Protein AF-A0A8T1T8E7-F1 (afdb_monomer)

Mean predicted aligned error: 15.75 Å

Sequence (121 aa):
RKGEPGLGVKSCKYYFAANMCTNIVYEWLKTLQLSQYAESFVDNGYDDLEVCKQIGDPDLDAIGVSVPHHRRRILEAVVRLKEEDETAAGLYFTLEPQQPGSPSPSPEIYASHLVEQYEAK

Structure (mmCIF, N/CA/C/O backbone):
data_AF-A0A8T1T8E7-F1
#
_entry.id   AF-A0A8T1T8E7-F1
#
loop_
_atom_site.group_PDB
_atom_site.id
_atom_site.type_symbol
_atom_site.label_atom_id
_atom_site.label_alt_id
_atom_site.label_comp_id
_atom_site.label_asym_id
_atom_site.label_entity_id
_atom_site.label_seq_id
_atom_site.pdbx_PDB_ins_code
_atom_site.Cartn_x
_atom_site.Cartn_y
_atom_site.Cartn_z
_atom_site.occupancy
_atom_site.B_iso_or_equiv
_atom_site.auth_seq_id
_atom_site.auth_comp_id
_atom_site.auth_asym_id
_atom_site.auth_atom_id
_atom_site.pdbx_PDB_model_num
ATOM 1 N N . ARG A 1 1 ? -19.025 -12.090 -46.707 1.00 59.66 1 ARG A N 1
ATOM 2 C CA . ARG A 1 1 ? -18.303 -12.515 -45.483 1.00 59.66 1 ARG A CA 1
ATOM 3 C C . ARG A 1 1 ? -17.000 -11.729 -45.359 1.00 59.66 1 ARG A C 1
ATOM 5 O O . ARG A 1 1 ? -16.077 -12.040 -46.095 1.00 59.66 1 ARG A O 1
ATOM 12 N N . LYS A 1 2 ? -16.940 -10.736 -44.473 1.00 46.75 2 LYS A N 1
ATOM 13 C CA . LYS A 1 2 ? -15.741 -10.210 -43.787 1.00 46.75 2 LYS A CA 1
ATOM 14 C C . LYS A 1 2 ? -16.332 -9.468 -42.581 1.00 46.75 2 LYS A C 1
ATOM 16 O O . LYS A 1 2 ? -17.063 -8.515 -42.792 1.00 46.75 2 LYS A O 1
ATOM 21 N N . GLY A 1 3 ? -16.398 -10.085 -41.407 1.00 45.75 3 GLY A N 1
ATOM 22 C CA . GLY A 1 3 ? -15.272 -10.245 -40.491 1.00 45.75 3 GLY A CA 1
ATOM 23 C C . GLY A 1 3 ? -15.431 -9.148 -39.440 1.00 45.75 3 GLY A C 1
ATOM 24 O O . GLY A 1 3 ? -15.018 -8.021 -39.685 1.00 45.75 3 GLY A O 1
ATOM 25 N N . GLU A 1 4 ? -16.147 -9.453 -38.357 1.00 51.78 4 GLU A N 1
ATOM 26 C CA . GLU A 1 4 ? -16.439 -8.514 -37.270 1.00 51.78 4 GLU A CA 1
ATOM 27 C C . GLU A 1 4 ? -15.144 -7.999 -36.618 1.00 51.78 4 GLU A C 1
ATOM 29 O O . GLU A 1 4 ? -14.235 -8.796 -36.366 1.00 51.78 4 GLU A O 1
ATOM 34 N N . PRO A 1 5 ? -15.023 -6.695 -36.309 1.00 55.09 5 PRO A N 1
ATOM 35 C CA . PRO A 1 5 ? -13.931 -6.213 -35.480 1.00 55.09 5 PRO A CA 1
ATOM 36 C C . PRO A 1 5 ? -14.201 -6.626 -34.027 1.00 55.09 5 PRO A C 1
ATOM 38 O O . PRO A 1 5 ? -15.148 -6.159 -33.398 1.00 55.09 5 PRO A O 1
ATOM 41 N N . GLY A 1 6 ? -13.363 -7.530 -33.513 1.00 55.38 6 GLY A N 1
ATOM 42 C CA . GLY A 1 6 ? -13.459 -8.136 -32.186 1.00 55.38 6 GLY A CA 1
ATOM 43 C C . GLY A 1 6 ? -13.707 -7.138 -31.052 1.00 55.38 6 GLY A C 1
ATOM 44 O O . GLY A 1 6 ? -12.803 -6.449 -30.578 1.00 55.38 6 GLY A O 1
ATOM 45 N N . LEU A 1 7 ? -14.941 -7.141 -30.556 1.00 50.75 7 LEU A N 1
ATOM 46 C CA . LEU A 1 7 ? -15.396 -6.453 -29.352 1.00 50.75 7 LEU A CA 1
ATOM 47 C C . LEU A 1 7 ? -15.089 -7.309 -28.100 1.00 50.75 7 LEU A C 1
ATOM 49 O O . LEU A 1 7 ? -15.964 -7.566 -27.288 1.00 50.75 7 LEU A O 1
ATOM 53 N N . GLY A 1 8 ? -13.865 -7.836 -27.973 1.00 53.62 8 GLY A N 1
ATOM 54 C CA . GLY A 1 8 ? -13.559 -8.902 -26.998 1.00 53.62 8 GLY A CA 1
ATOM 55 C C . GLY A 1 8 ? -12.611 -8.542 -25.852 1.00 53.62 8 GLY A C 1
ATOM 56 O O . GLY A 1 8 ? -12.542 -9.279 -24.880 1.00 53.6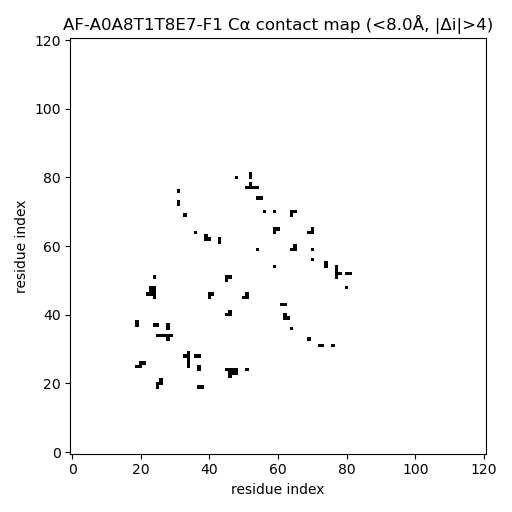2 8 GLY A O 1
ATOM 57 N N . VAL A 1 9 ? -11.871 -7.430 -25.935 1.00 52.31 9 VAL A N 1
ATOM 58 C CA . VAL A 1 9 ? -10.767 -7.142 -24.984 1.00 52.31 9 VAL A CA 1
ATOM 59 C C . VAL A 1 9 ? -10.842 -5.775 -24.302 1.00 52.31 9 VAL A C 1
ATOM 61 O O . VAL A 1 9 ? -10.097 -5.512 -23.363 1.00 52.31 9 VAL A O 1
ATOM 64 N N . LYS A 1 10 ? -11.739 -4.884 -24.745 1.00 47.75 10 LYS A N 1
ATOM 65 C CA . LYS A 1 10 ? -11.883 -3.546 -24.143 1.00 47.75 10 LYS A CA 1
ATOM 66 C C . LYS A 1 1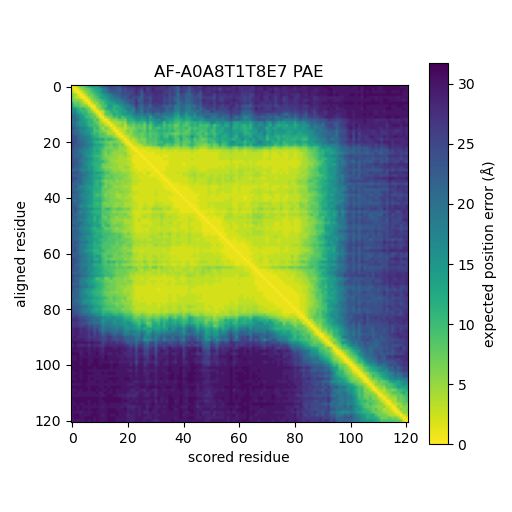0 ? -12.662 -3.591 -22.828 1.00 47.75 10 LYS A C 1
ATOM 68 O O . LYS A 1 10 ? -12.327 -2.852 -21.915 1.00 47.75 10 LYS A O 1
ATOM 73 N N . SER A 1 11 ? -13.633 -4.497 -22.707 1.00 51.88 11 SER A N 1
ATOM 74 C CA . SER A 1 11 ? -14.477 -4.607 -21.512 1.00 51.88 11 SER A CA 1
ATOM 75 C C . SER A 1 11 ? -13.649 -4.919 -20.258 1.00 51.88 11 SER A C 1
ATOM 77 O O . SER A 1 11 ? -13.718 -4.182 -19.282 1.00 51.88 11 SER A O 1
ATOM 79 N N . CYS A 1 12 ? -12.757 -5.915 -20.312 1.00 49.88 12 CYS A N 1
ATOM 80 C CA . CYS A 1 12 ? -11.933 -6.311 -19.162 1.00 49.88 12 CYS A CA 1
ATOM 81 C C . CYS A 1 12 ? -10.972 -5.213 -18.685 1.00 49.88 12 CYS A C 1
ATOM 83 O O . CYS A 1 12 ? -10.791 -5.063 -17.483 1.00 49.88 12 CYS A O 1
ATOM 85 N N . LYS A 1 13 ? -10.408 -4.403 -19.595 1.00 52.62 13 LYS A N 1
ATOM 86 C CA . LYS A 1 13 ? -9.551 -3.270 -19.205 1.00 52.62 13 LYS A CA 1
ATOM 87 C C . LYS A 1 13 ? -10.337 -2.144 -18.533 1.00 52.62 13 LYS A C 1
ATOM 89 O O . LYS A 1 13 ? -9.825 -1.520 -17.612 1.00 52.62 13 LYS A O 1
ATOM 94 N N . TYR A 1 14 ? -11.574 -1.899 -18.969 1.00 53.59 14 TYR A N 1
ATOM 95 C CA . TYR A 1 14 ? -12.457 -0.928 -18.320 1.00 53.59 14 TYR A CA 1
ATOM 96 C C . TYR A 1 14 ? -12.940 -1.415 -16.952 1.00 53.59 14 TYR A C 1
ATOM 98 O O . TYR A 1 14 ? -12.949 -0.619 -16.021 1.00 53.59 14 TYR A O 1
ATOM 106 N N . TYR A 1 15 ? -13.280 -2.700 -16.802 1.00 56.22 15 TYR A N 1
ATOM 107 C CA . TYR A 1 15 ? -13.607 -3.271 -15.491 1.00 56.22 15 TYR A CA 1
ATOM 108 C C . TYR A 1 15 ? -12.408 -3.233 -14.543 1.00 56.22 15 TYR A C 1
ATOM 110 O O . TYR A 1 15 ? -12.569 -2.825 -13.402 1.00 56.22 15 TYR A O 1
ATOM 118 N N . PHE A 1 16 ? -11.206 -3.571 -15.014 1.00 60.91 16 PHE A N 1
ATOM 119 C CA . PHE A 1 16 ? -9.994 -3.504 -14.199 1.00 60.91 16 PHE A CA 1
ATOM 120 C C . PHE A 1 16 ? -9.663 -2.068 -13.769 1.00 60.91 16 PHE A C 1
ATOM 122 O O . PHE A 1 16 ? -9.485 -1.819 -12.584 1.00 60.91 16 PHE A O 1
ATOM 129 N N . ALA A 1 17 ? -9.683 -1.094 -14.687 1.00 61.03 17 ALA A N 1
ATOM 130 C CA . ALA A 1 17 ? -9.440 0.313 -14.352 1.00 61.03 17 ALA A CA 1
ATOM 131 C C . ALA A 1 17 ? -10.524 0.908 -13.431 1.00 61.03 17 ALA A C 1
ATOM 133 O O . ALA A 1 17 ? -10.201 1.643 -12.500 1.00 61.03 17 ALA A O 1
ATOM 134 N N . ALA A 1 18 ? -11.800 0.572 -13.657 1.00 61.56 18 ALA A N 1
ATOM 135 C CA . ALA A 1 18 ? -12.900 1.002 -12.794 1.00 61.56 18 ALA A CA 1
ATOM 136 C C . ALA A 1 18 ? -12.792 0.399 -11.385 1.00 61.56 18 ALA A C 1
ATOM 138 O O . ALA A 1 18 ? -13.074 1.092 -10.414 1.00 61.56 18 ALA A O 1
ATOM 139 N N . ASN A 1 19 ? -12.339 -0.855 -11.279 1.00 63.53 19 ASN A N 1
ATOM 140 C CA . ASN A 1 19 ? -12.131 -1.529 -10.000 1.00 63.53 19 ASN A CA 1
ATOM 141 C C . ASN A 1 19 ? -10.863 -1.033 -9.284 1.00 63.53 19 ASN A C 1
ATOM 143 O O . ASN A 1 19 ? -10.816 -1.006 -8.057 1.00 63.53 19 ASN A O 1
ATOM 147 N N . MET A 1 20 ? -9.851 -0.589 -10.038 1.00 69.31 20 MET A N 1
ATOM 148 C CA . MET A 1 20 ? -8.588 -0.093 -9.492 1.00 69.31 20 MET A CA 1
ATOM 149 C C . MET A 1 20 ? -8.745 1.264 -8.795 1.00 69.31 20 MET A C 1
ATOM 151 O O . MET A 1 20 ? -8.175 1.471 -7.730 1.00 69.31 20 MET A O 1
ATOM 155 N N . CYS A 1 21 ? -9.556 2.181 -9.335 1.00 62.94 21 CYS A N 1
ATOM 156 C CA . CYS A 1 21 ? -9.812 3.476 -8.687 1.00 62.94 21 CYS A CA 1
ATOM 157 C C . CYS A 1 21 ? -10.617 3.366 -7.379 1.00 62.94 21 CYS A C 1
ATOM 159 O O . CYS A 1 21 ? -10.600 4.301 -6.584 1.00 62.94 21 CYS A O 1
ATOM 161 N N . THR A 1 22 ? -11.324 2.255 -7.155 1.00 73.00 22 THR A N 1
ATOM 162 C CA . THR A 1 22 ? -12.043 1.965 -5.902 1.00 73.00 22 THR A CA 1
ATOM 163 C C . THR A 1 22 ? -11.271 1.034 -4.970 1.00 73.00 22 THR A C 1
ATOM 165 O O . THR A 1 22 ? -11.771 0.703 -3.897 1.00 73.00 22 THR A O 1
ATOM 168 N N . ASN A 1 23 ? -10.081 0.578 -5.366 1.00 82.88 23 ASN A N 1
ATOM 169 C CA . ASN A 1 23 ? -9.311 -0.378 -4.586 1.00 82.88 23 ASN A CA 1
ATOM 170 C C . ASN A 1 23 ? -8.646 0.315 -3.380 1.00 82.88 23 ASN A C 1
ATOM 172 O O . ASN A 1 23 ? -8.012 1.366 -3.506 1.00 82.88 23 ASN A O 1
ATOM 176 N N . ILE A 1 24 ? -8.773 -0.286 -2.198 1.00 89.00 24 ILE A N 1
ATOM 177 C CA . ILE A 1 24 ? -8.221 0.260 -0.954 1.00 89.00 24 ILE A CA 1
ATOM 178 C C . ILE A 1 24 ? -6.684 0.351 -0.982 1.00 89.00 24 ILE A C 1
ATOM 180 O O . ILE A 1 24 ? -6.108 1.313 -0.471 1.00 89.00 24 ILE A O 1
ATOM 184 N N . VAL A 1 25 ? -6.015 -0.593 -1.649 1.00 90.62 25 VAL A N 1
ATOM 185 C CA . VAL A 1 25 ? -4.561 -0.599 -1.867 1.00 90.62 25 VAL A CA 1
ATOM 186 C C . VAL A 1 25 ? -4.146 0.563 -2.766 1.00 90.62 25 VAL A C 1
ATOM 188 O O . VAL A 1 25 ? -3.116 1.188 -2.513 1.00 90.62 25 VAL A O 1
ATOM 191 N N . TYR A 1 26 ? -4.959 0.919 -3.768 1.00 91.00 26 TYR A N 1
ATOM 192 C CA . TYR A 1 26 ? -4.699 2.090 -4.609 1.00 91.00 26 TYR A CA 1
ATOM 193 C C . TYR A 1 26 ? -4.707 3.385 -3.789 1.00 91.00 26 TYR A C 1
ATOM 195 O O . TYR A 1 26 ? -3.770 4.180 -3.893 1.00 91.00 26 TYR A O 1
ATOM 203 N N . GLU A 1 27 ? -5.724 3.595 -2.948 1.00 90.56 27 GLU A N 1
ATOM 204 C CA . GLU A 1 27 ? -5.792 4.789 -2.096 1.00 90.56 27 GLU A CA 1
ATOM 205 C C . GLU A 1 27 ? -4.648 4.815 -1.071 1.00 90.56 27 GLU A C 1
ATOM 207 O O . GLU A 1 27 ? -4.020 5.860 -0.890 1.00 90.56 27 GLU A O 1
ATOM 212 N N . TRP A 1 28 ? -4.281 3.671 -0.484 1.00 91.81 28 TRP A N 1
ATOM 213 C CA . TRP A 1 28 ? -3.110 3.575 0.391 1.00 91.81 28 TRP A CA 1
ATOM 214 C C . TRP A 1 28 ? -1.815 3.968 -0.334 1.00 91.81 28 TRP A C 1
ATOM 216 O O . TRP A 1 28 ? -1.105 4.871 0.115 1.00 91.81 28 TRP A O 1
ATOM 226 N N . LEU A 1 29 ? -1.538 3.390 -1.506 1.00 91.38 29 LEU A N 1
ATOM 227 C CA . LEU A 1 29 ? -0.359 3.726 -2.311 1.00 91.38 29 LEU A CA 1
ATOM 228 C C . LEU A 1 29 ? -0.362 5.189 -2.774 1.00 91.38 29 LEU A C 1
ATOM 230 O O . LEU A 1 29 ? 0.693 5.819 -2.861 1.00 91.38 29 LEU A O 1
ATOM 234 N N . LYS A 1 30 ? -1.533 5.769 -3.037 1.00 90.88 30 LYS A N 1
ATOM 235 C CA . LYS A 1 30 ? -1.691 7.185 -3.391 1.00 90.88 30 LYS A CA 1
ATOM 236 C C . LYS A 1 30 ? -1.289 8.118 -2.248 1.00 90.88 30 LYS A C 1
ATOM 238 O O . LYS A 1 30 ? -0.659 9.136 -2.531 1.00 90.88 30 LYS A O 1
ATOM 243 N N . THR A 1 31 ? -1.544 7.763 -0.982 1.00 90.69 31 THR A N 1
ATOM 244 C CA . THR A 1 31 ? -1.034 8.543 0.171 1.00 90.69 31 THR A CA 1
ATOM 245 C C . THR A 1 31 ? 0.495 8.587 0.215 1.00 90.69 31 THR A C 1
ATOM 247 O O . THR A 1 31 ? 1.085 9.578 0.644 1.00 90.69 31 THR A O 1
ATOM 250 N N . LEU A 1 32 ? 1.138 7.536 -0.297 1.00 91.06 32 LEU A N 1
ATOM 251 C CA . LEU A 1 32 ? 2.590 7.402 -0.393 1.00 91.06 32 LEU A CA 1
ATOM 252 C C . LEU A 1 32 ? 3.157 8.016 -1.678 1.00 91.06 32 LEU A C 1
ATOM 254 O O . LEU A 1 32 ? 4.371 8.014 -1.857 1.00 91.06 32 LEU A O 1
ATOM 258 N N . GLN A 1 33 ? 2.297 8.536 -2.563 1.00 91.00 33 GLN A N 1
ATOM 259 C CA . GLN A 1 33 ? 2.638 8.976 -3.922 1.00 91.00 33 GLN A CA 1
ATOM 260 C C . GLN A 1 33 ? 3.235 7.854 -4.792 1.00 91.00 33 GLN A C 1
ATOM 262 O O . GLN A 1 33 ? 4.018 8.104 -5.703 1.00 91.00 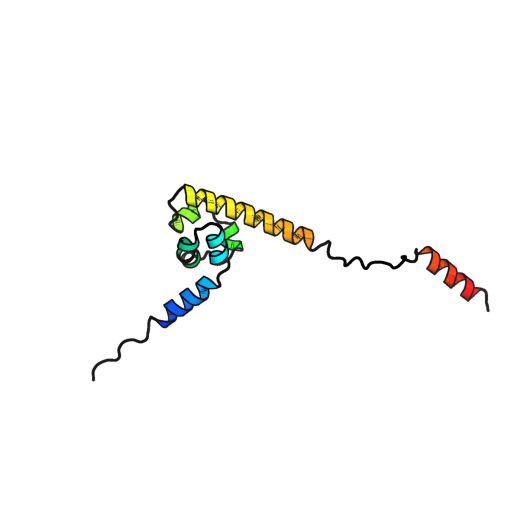33 GLN A O 1
ATOM 267 N N . LEU A 1 34 ? 2.839 6.610 -4.518 1.00 91.69 34 LEU A N 1
ATOM 268 C CA . LEU A 1 34 ? 3.302 5.386 -5.176 1.00 91.69 34 LEU A CA 1
ATOM 269 C C . LEU A 1 34 ? 2.157 4.644 -5.886 1.00 91.69 34 LEU A C 1
ATOM 271 O O . LEU A 1 34 ? 2.264 3.453 -6.167 1.00 91.69 34 LEU A O 1
ATOM 275 N N . SER A 1 35 ? 1.067 5.343 -6.220 1.00 90.00 35 SER A N 1
ATOM 276 C CA . SER A 1 35 ? -0.121 4.779 -6.887 1.00 90.00 35 SER A CA 1
ATOM 277 C C . SER A 1 35 ? 0.173 4.124 -8.239 1.00 90.00 35 SER A C 1
ATOM 279 O O . SER A 1 35 ? -0.583 3.265 -8.681 1.00 90.00 35 SER A O 1
ATOM 281 N N . GLN A 1 36 ? 1.295 4.469 -8.873 1.00 90.06 36 GLN A N 1
ATOM 282 C CA . GLN A 1 36 ? 1.798 3.810 -10.082 1.00 90.06 36 GLN A CA 1
ATOM 283 C C . GLN A 1 36 ? 2.078 2.310 -9.900 1.00 90.06 36 GLN A C 1
ATOM 285 O O . GLN A 1 36 ? 2.060 1.574 -10.877 1.00 90.06 36 GLN A O 1
ATOM 290 N N . TYR A 1 37 ? 2.339 1.858 -8.669 1.00 90.69 37 TYR A N 1
ATOM 291 C CA . TYR A 1 37 ? 2.580 0.448 -8.371 1.00 90.69 37 TYR A CA 1
ATOM 292 C C . TYR A 1 37 ? 1.291 -0.324 -8.079 1.00 90.69 37 TYR A C 1
ATOM 294 O O . TYR A 1 37 ? 1.342 -1.542 -7.991 1.00 90.69 37 TYR A O 1
ATOM 302 N N . ALA A 1 38 ? 0.139 0.344 -7.958 1.00 89.19 38 ALA A N 1
ATOM 303 C CA . ALA A 1 38 ? -1.113 -0.307 -7.570 1.00 89.19 38 ALA A CA 1
ATOM 304 C C . ALA A 1 38 ? -1.516 -1.438 -8.524 1.00 89.19 38 ALA A C 1
ATOM 306 O O . ALA A 1 38 ? -1.918 -2.502 -8.069 1.00 89.19 38 ALA A O 1
ATOM 307 N N . GLU A 1 39 ? -1.331 -1.240 -9.831 1.00 88.31 39 GLU A N 1
ATOM 308 C CA . GLU A 1 39 ? -1.574 -2.282 -10.833 1.00 88.31 39 GLU A CA 1
ATOM 309 C C . GLU A 1 39 ? -0.682 -3.504 -10.595 1.00 88.31 39 GLU A C 1
ATOM 311 O O . GLU A 1 39 ? -1.186 -4.618 -10.514 1.00 88.31 39 GLU A O 1
ATOM 316 N N . SER A 1 40 ? 0.618 -3.298 -10.368 1.00 90.38 40 SER A N 1
ATOM 317 C CA . SER A 1 40 ? 1.547 -4.390 -10.070 1.00 90.38 40 SER A CA 1
ATOM 318 C C . SER A 1 40 ? 1.232 -5.086 -8.747 1.00 90.38 40 SER A C 1
ATOM 320 O O . SER A 1 40 ? 1.397 -6.295 -8.653 1.00 90.38 40 SER A O 1
ATOM 322 N N . PHE A 1 41 ? 0.772 -4.360 -7.727 1.00 91.19 41 PHE A N 1
ATOM 323 C CA . PHE A 1 41 ? 0.359 -4.958 -6.455 1.00 91.19 41 PHE A CA 1
ATOM 324 C C . PHE A 1 41 ? -0.831 -5.898 -6.658 1.00 91.19 41 PHE A C 1
ATOM 326 O O . PHE A 1 41 ? -0.746 -7.069 -6.299 1.00 91.19 41 PHE A O 1
ATOM 333 N N . VAL A 1 42 ? -1.896 -5.423 -7.304 1.00 88.62 42 VAL A N 1
ATOM 334 C CA . VAL A 1 42 ? -3.103 -6.222 -7.567 1.00 88.62 42 VAL A CA 1
ATOM 335 C C . VAL A 1 42 ? -2.811 -7.396 -8.506 1.00 88.62 42 VAL A C 1
ATOM 337 O O . VAL A 1 42 ? -3.273 -8.503 -8.247 1.00 88.62 4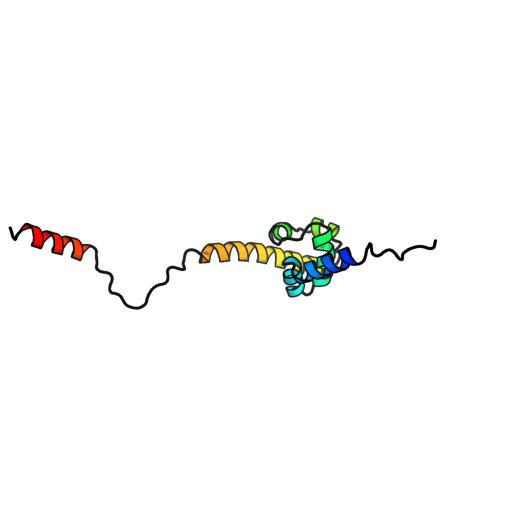2 VAL A O 1
ATOM 340 N N . ASP A 1 43 ? -1.991 -7.203 -9.543 1.00 87.62 43 ASP A N 1
ATOM 341 C CA . ASP A 1 43 ? -1.587 -8.281 -10.459 1.00 87.62 43 ASP A CA 1
ATOM 342 C C . ASP A 1 43 ? -0.795 -9.391 -9.752 1.00 87.62 43 ASP A C 1
ATOM 344 O O . ASP A 1 43 ? -0.867 -10.555 -10.149 1.00 87.62 43 ASP A O 1
ATOM 348 N N . ASN A 1 44 ? -0.059 -9.049 -8.689 1.00 88.38 44 ASN A N 1
ATOM 349 C CA . ASN A 1 44 ? 0.647 -10.010 -7.841 1.00 88.38 44 ASN A CA 1
ATOM 350 C C . ASN A 1 44 ? -0.223 -10.556 -6.686 1.00 88.38 44 ASN A C 1
ATOM 352 O O . ASN A 1 44 ? 0.274 -11.344 -5.885 1.00 88.38 44 ASN A O 1
ATOM 356 N N . GLY A 1 45 ? -1.505 -10.178 -6.603 1.00 88.31 45 GLY A N 1
ATOM 357 C CA . GLY A 1 45 ? -2.443 -10.646 -5.572 1.00 88.31 45 GLY A CA 1
ATOM 358 C C . GLY A 1 45 ? -2.380 -9.883 -4.244 1.00 88.31 45 GLY A C 1
ATOM 359 O O . GLY A 1 45 ? -2.817 -10.399 -3.219 1.00 88.31 45 GLY A O 1
ATOM 360 N N . TYR A 1 46 ? -1.817 -8.672 -4.241 1.00 90.81 46 TYR A N 1
ATOM 361 C CA . TYR A 1 46 ? -1.847 -7.739 -3.110 1.00 90.81 46 TYR A CA 1
ATOM 362 C C . TYR A 1 46 ? -2.980 -6.721 -3.296 1.00 90.81 46 TYR A C 1
ATOM 364 O O . TYR A 1 46 ? -2.733 -5.522 -3.427 1.00 90.81 46 TYR A O 1
ATOM 372 N N . ASP A 1 47 ? -4.224 -7.193 -3.361 1.00 89.69 47 ASP A N 1
ATOM 373 C CA . ASP A 1 47 ? -5.422 -6.363 -3.546 1.00 89.69 47 ASP A CA 1
ATOM 374 C C . ASP A 1 47 ? -6.147 -5.978 -2.245 1.00 89.69 47 ASP A C 1
ATOM 376 O O . ASP A 1 47 ? -7.056 -5.146 -2.285 1.00 89.69 47 ASP A O 1
ATOM 380 N N . ASP A 1 48 ? -5.665 -6.474 -1.101 1.00 90.06 48 ASP A N 1
ATOM 381 C CA . ASP A 1 48 ? -6.174 -6.189 0.243 1.00 90.06 48 ASP A CA 1
ATOM 382 C C . ASP A 1 48 ? -5.082 -5.675 1.196 1.00 90.06 48 ASP A C 1
ATOM 384 O O . ASP A 1 48 ? -3.928 -6.118 1.171 1.00 90.06 48 ASP A O 1
ATOM 388 N N . LEU A 1 49 ? -5.460 -4.782 2.124 1.00 89.81 49 LEU A N 1
ATOM 389 C CA . LEU A 1 49 ? -4.528 -4.257 3.133 1.00 89.81 49 LEU A CA 1
ATOM 390 C C . LEU A 1 49 ? -4.003 -5.347 4.079 1.00 89.81 49 LEU A C 1
ATOM 392 O O . LEU A 1 49 ? -2.879 -5.236 4.564 1.00 89.81 49 LEU A O 1
ATOM 396 N N . GLU A 1 50 ? -4.772 -6.411 4.325 1.00 89.06 50 GLU A N 1
ATOM 397 C CA . GLU A 1 50 ? -4.336 -7.539 5.159 1.00 89.06 50 GLU A CA 1
ATOM 398 C C . GLU A 1 50 ? -3.155 -8.302 4.552 1.00 89.06 50 GLU A C 1
ATOM 400 O O . GLU A 1 50 ? -2.230 -8.697 5.268 1.00 89.06 50 GLU A O 1
ATOM 405 N N . VAL A 1 51 ? -3.150 -8.463 3.228 1.00 90.00 51 VAL A N 1
ATOM 406 C CA . VAL A 1 51 ? -2.033 -9.073 2.499 1.00 90.00 51 VAL A CA 1
ATOM 407 C C . VAL A 1 51 ? -0.874 -8.079 2.417 1.00 90.00 51 VAL A C 1
ATOM 409 O O . VAL A 1 51 ? 0.274 -8.446 2.669 1.00 90.00 51 VAL A O 1
ATOM 412 N N . CYS A 1 52 ? -1.162 -6.789 2.195 1.00 90.19 52 CYS A N 1
ATOM 413 C CA . CYS A 1 52 ? -0.146 -5.732 2.206 1.00 90.19 52 CYS A CA 1
ATOM 414 C C . CYS A 1 52 ? 0.602 -5.622 3.542 1.00 90.19 52 CYS A C 1
ATOM 416 O O . CYS A 1 52 ? 1.792 -5.313 3.552 1.00 90.19 52 CYS A O 1
ATOM 418 N N . LYS A 1 53 ? -0.043 -5.944 4.673 1.00 90.31 53 LYS A N 1
ATOM 419 C CA . LYS A 1 53 ? 0.611 -6.011 5.993 1.00 90.31 53 LYS A CA 1
ATOM 420 C C . LYS A 1 53 ? 1.753 -7.038 6.044 1.00 90.31 53 LYS A C 1
ATOM 422 O O . LYS A 1 53 ? 2.594 -6.956 6.939 1.00 90.31 53 LYS A O 1
ATOM 427 N N . GLN A 1 54 ? 1.782 -8.026 5.154 1.00 90.38 54 GLN A N 1
ATOM 428 C CA . GLN A 1 54 ? 2.786 -9.097 5.140 1.00 90.38 54 GLN A CA 1
ATOM 429 C C . GLN A 1 54 ? 3.930 -8.835 4.153 1.00 90.38 54 GLN A C 1
ATOM 431 O O . GLN A 1 54 ? 4.884 -9.605 4.127 1.00 90.38 54 GLN A O 1
ATOM 436 N N . ILE A 1 55 ? 3.864 -7.739 3.390 1.00 90.88 55 ILE A N 1
ATOM 437 C CA . ILE A 1 55 ? 4.880 -7.377 2.400 1.00 90.88 55 ILE A CA 1
ATOM 438 C C . ILE A 1 55 ? 6.223 -7.117 3.076 1.00 90.88 55 ILE A C 1
ATOM 440 O O . ILE A 1 55 ? 6.343 -6.265 3.961 1.00 90.88 55 ILE A O 1
ATOM 444 N N . GLY A 1 56 ? 7.247 -7.814 2.596 1.00 91.81 56 GLY A N 1
ATOM 445 C CA . GLY A 1 56 ? 8.640 -7.569 2.918 1.00 91.81 56 GLY A CA 1
ATOM 446 C C . GLY A 1 56 ? 9.477 -7.184 1.700 1.00 91.81 56 GLY A C 1
ATOM 447 O O . GLY A 1 56 ? 9.008 -7.015 0.575 1.00 91.81 56 GLY A O 1
ATOM 448 N N . ASP A 1 57 ? 10.781 -7.083 1.932 1.00 90.88 57 ASP A N 1
ATOM 449 C CA . ASP A 1 57 ? 11.786 -6.908 0.888 1.00 90.88 57 ASP A CA 1
ATOM 450 C C . ASP A 1 57 ? 11.725 -7.902 -0.291 1.00 90.88 57 ASP A C 1
ATOM 452 O O . ASP A 1 57 ? 11.951 -7.444 -1.417 1.00 90.88 57 ASP A O 1
ATOM 456 N N . PRO A 1 58 ? 11.470 -9.216 -0.103 1.00 91.25 58 PRO A N 1
ATOM 457 C CA . PRO A 1 58 ? 11.366 -10.142 -1.233 1.00 91.25 58 PRO A CA 1
ATOM 458 C C . PRO A 1 58 ? 10.083 -9.932 -2.049 1.00 91.25 58 PRO A C 1
ATOM 460 O O . PRO A 1 58 ? 10.119 -10.037 -3.271 1.00 91.25 58 PRO A O 1
ATOM 463 N N . ASP A 1 59 ? 8.974 -9.572 -1.403 1.00 93.38 59 ASP A N 1
ATOM 464 C CA . ASP A 1 59 ? 7.697 -9.291 -2.068 1.00 93.38 59 ASP A CA 1
ATOM 465 C C . ASP A 1 59 ? 7.798 -8.050 -2.960 1.00 93.38 59 ASP A C 1
ATOM 467 O O . ASP A 1 59 ? 7.362 -8.048 -4.107 1.00 93.38 59 ASP A O 1
ATOM 471 N N . LEU A 1 60 ? 8.459 -7.000 -2.463 1.00 92.44 60 LEU A N 1
ATOM 472 C CA . LEU A 1 60 ? 8.722 -5.788 -3.238 1.00 92.44 60 LEU A CA 1
ATOM 473 C C . LEU A 1 60 ? 9.567 -6.063 -4.485 1.00 92.44 60 LEU A C 1
ATOM 475 O O . LEU A 1 60 ? 9.381 -5.397 -5.501 1.00 92.44 60 LEU A O 1
ATOM 479 N N . ASP A 1 61 ? 10.476 -7.036 -4.421 1.00 91.50 61 ASP A N 1
ATOM 480 C CA . ASP A 1 61 ? 11.247 -7.477 -5.583 1.00 91.50 61 ASP A CA 1
ATOM 481 C C . ASP A 1 61 ? 10.354 -8.191 -6.607 1.00 91.50 61 ASP A C 1
ATOM 483 O O . ASP A 1 61 ? 10.396 -7.857 -7.791 1.00 91.50 61 ASP A O 1
ATOM 487 N N . ALA A 1 62 ? 9.469 -9.078 -6.137 1.00 90.75 62 ALA A N 1
ATOM 488 C CA . ALA A 1 62 ? 8.512 -9.803 -6.973 1.00 90.75 62 ALA A CA 1
ATOM 489 C C . ALA A 1 62 ? 7.514 -8.868 -7.681 1.00 90.75 62 ALA A C 1
ATOM 491 O O . ALA A 1 62 ? 7.240 -9.032 -8.868 1.00 90.75 62 ALA A O 1
ATOM 492 N N . ILE A 1 63 ? 7.039 -7.833 -6.982 1.00 90.69 63 ILE A N 1
ATOM 493 C CA . ILE A 1 63 ? 6.156 -6.796 -7.537 1.00 90.69 63 ILE A CA 1
ATOM 494 C C . ILE A 1 63 ? 6.896 -5.903 -8.556 1.00 90.69 63 ILE A C 1
ATOM 496 O O . ILE A 1 63 ? 6.269 -5.265 -9.402 1.00 90.69 63 ILE A O 1
ATOM 500 N N . GLY A 1 64 ? 8.232 -5.843 -8.503 1.00 90.50 64 GLY A N 1
ATOM 501 C CA . GLY A 1 64 ? 9.055 -5.005 -9.382 1.00 90.50 64 GLY A CA 1
ATOM 502 C C . GLY A 1 64 ? 9.407 -3.628 -8.803 1.00 90.50 64 GLY A C 1
ATOM 503 O O . GLY A 1 64 ? 9.790 -2.709 -9.532 1.00 90.50 64 GLY A O 1
ATOM 504 N N . VAL A 1 65 ? 9.311 -3.451 -7.483 1.00 91.75 65 VAL A N 1
ATOM 505 C CA . VAL A 1 65 ? 9.749 -2.240 -6.775 1.00 91.75 65 VAL A CA 1
ATOM 506 C C . VAL A 1 65 ? 11.247 -2.330 -6.459 1.00 91.75 65 VAL A C 1
ATOM 508 O O . VAL A 1 65 ? 11.672 -2.559 -5.327 1.00 91.75 65 VAL A O 1
ATOM 511 N N . SER A 1 66 ? 12.092 -2.093 -7.462 1.00 89.25 66 SER A N 1
ATOM 512 C CA . SER A 1 66 ? 13.554 -2.137 -7.281 1.00 89.25 66 SER A CA 1
ATOM 513 C C . SER A 1 66 ? 14.144 -0.861 -6.656 1.00 89.25 66 SER A C 1
ATOM 515 O O . SER A 1 66 ? 15.296 -0.856 -6.226 1.00 89.25 66 SER A O 1
ATOM 517 N N . VAL A 1 67 ? 13.383 0.240 -6.593 1.00 92.62 67 VAL A N 1
ATOM 518 C CA . VAL A 1 67 ? 13.871 1.545 -6.108 1.00 92.62 67 VAL A CA 1
ATOM 519 C C . VAL A 1 67 ? 13.997 1.544 -4.575 1.00 92.62 67 VAL A C 1
ATOM 521 O O . VAL A 1 67 ? 12.972 1.493 -3.892 1.00 92.62 67 VAL A O 1
ATOM 524 N N . PRO A 1 68 ? 15.205 1.705 -3.992 1.00 90.75 68 PRO A N 1
ATOM 525 C CA . PRO A 1 68 ? 15.412 1.601 -2.540 1.00 90.75 68 PRO A CA 1
ATOM 526 C C . PRO A 1 68 ? 14.602 2.613 -1.724 1.00 90.75 68 PRO A C 1
ATOM 528 O O . PRO A 1 68 ? 14.134 2.316 -0.626 1.00 90.75 68 PRO A O 1
ATOM 531 N N . HIS A 1 69 ? 14.421 3.819 -2.268 1.00 92.69 69 HIS A N 1
ATOM 532 C CA . HIS A 1 69 ? 13.625 4.862 -1.630 1.00 92.69 69 HIS A CA 1
ATOM 533 C C . HIS A 1 69 ? 12.142 4.474 -1.535 1.00 92.69 69 HIS A C 1
ATOM 535 O O . HIS A 1 69 ? 11.537 4.629 -0.476 1.00 92.69 69 HIS A O 1
ATOM 541 N N . HIS A 1 70 ? 11.577 3.918 -2.612 1.00 93.50 70 HIS A N 1
ATOM 542 C CA . HIS A 1 70 ? 10.185 3.461 -2.638 1.00 93.50 70 HIS A CA 1
ATOM 543 C C . HIS A 1 70 ? 9.990 2.257 -1.720 1.00 93.50 70 HIS A C 1
ATOM 545 O O . HIS A 1 70 ? 9.033 2.236 -0.954 1.00 93.50 70 HIS A O 1
ATOM 551 N N . ARG A 1 71 ? 10.941 1.310 -1.723 1.00 93.69 71 ARG A N 1
ATOM 552 C CA . ARG A 1 71 ? 10.914 0.146 -0.827 1.00 93.69 71 ARG A CA 1
ATOM 553 C C . ARG A 1 71 ? 10.799 0.569 0.630 1.00 93.69 71 ARG A C 1
ATOM 555 O O . ARG A 1 71 ? 9.896 0.123 1.325 1.00 93.69 71 ARG A O 1
ATOM 562 N N . ARG A 1 72 ? 11.656 1.498 1.070 1.00 93.00 72 ARG A N 1
ATOM 563 C CA . ARG A 1 72 ? 11.609 2.022 2.441 1.00 93.00 72 ARG A CA 1
ATOM 564 C C . ARG A 1 72 ? 10.257 2.656 2.759 1.00 93.00 72 ARG A C 1
ATOM 566 O O . ARG A 1 72 ? 9.684 2.345 3.791 1.00 93.00 72 ARG A O 1
ATOM 573 N N . ARG A 1 73 ? 9.736 3.492 1.857 1.00 94.06 73 ARG A N 1
ATOM 574 C CA . ARG A 1 73 ? 8.448 4.176 2.043 1.00 94.06 73 ARG A CA 1
ATOM 575 C C . ARG A 1 73 ? 7.283 3.206 2.189 1.00 94.06 73 ARG A C 1
ATOM 577 O O . ARG A 1 73 ? 6.431 3.420 3.044 1.00 94.06 73 ARG A O 1
ATOM 584 N N . ILE A 1 74 ? 7.262 2.150 1.380 1.00 93.44 74 ILE A N 1
ATOM 585 C CA . ILE A 1 74 ? 6.230 1.116 1.456 1.00 93.44 74 ILE A CA 1
ATOM 586 C C . ILE A 1 74 ? 6.366 0.339 2.764 1.00 93.44 74 ILE A C 1
ATOM 588 O O . ILE A 1 74 ? 5.383 0.216 3.481 1.00 93.44 74 ILE A O 1
ATOM 592 N N . LEU A 1 75 ? 7.570 -0.113 3.124 1.00 92.44 75 LEU A N 1
ATOM 593 C CA . LEU A 1 75 ? 7.799 -0.842 4.377 1.00 92.44 75 LEU A CA 1
ATOM 594 C C . LEU A 1 75 ? 7.409 -0.015 5.611 1.00 92.44 75 LEU A C 1
ATOM 596 O O . LEU A 1 75 ? 6.732 -0.522 6.499 1.00 92.44 75 LEU A O 1
ATOM 600 N N . GLU A 1 76 ? 7.766 1.272 5.652 1.00 93.00 76 GLU A N 1
ATOM 601 C CA . GLU A 1 76 ? 7.337 2.190 6.717 1.00 93.00 76 GLU A CA 1
ATOM 602 C C . GLU A 1 76 ? 5.807 2.302 6.784 1.00 93.00 76 GLU A C 1
ATOM 604 O O . GLU A 1 76 ? 5.222 2.305 7.866 1.00 93.00 76 GLU A O 1
ATOM 609 N N . ALA A 1 77 ? 5.139 2.364 5.633 1.00 92.25 77 ALA A N 1
ATOM 610 C CA . ALA A 1 77 ? 3.685 2.415 5.570 1.00 92.25 77 ALA A CA 1
ATOM 611 C C . ALA A 1 77 ? 3.026 1.096 5.998 1.00 92.25 77 ALA A C 1
ATOM 613 O O . ALA A 1 77 ? 1.995 1.126 6.664 1.00 92.25 77 ALA A O 1
ATOM 614 N N . VAL A 1 78 ? 3.630 -0.048 5.669 1.00 92.25 78 VAL A N 1
ATOM 615 C CA . VAL A 1 78 ? 3.196 -1.380 6.112 1.00 92.25 78 VAL A CA 1
ATOM 616 C C . VAL A 1 78 ? 3.287 -1.506 7.634 1.00 92.25 78 VAL A C 1
ATOM 618 O O . VAL A 1 78 ? 2.375 -2.046 8.254 1.00 92.25 78 VAL A O 1
ATOM 621 N N . VAL A 1 79 ? 4.349 -0.979 8.254 1.00 90.75 79 VAL A N 1
ATOM 622 C CA . VAL A 1 79 ? 4.472 -0.938 9.721 1.00 90.75 79 VAL A CA 1
ATOM 623 C C . VAL A 1 79 ? 3.336 -0.118 10.331 1.00 90.75 79 VAL A C 1
ATOM 625 O O . VAL A 1 79 ? 2.645 -0.608 11.218 1.00 90.75 79 VAL A O 1
ATOM 628 N N . ARG A 1 80 ? 3.067 1.075 9.794 1.00 89.12 80 ARG A N 1
ATOM 629 C CA . ARG A 1 80 ? 1.970 1.934 10.268 1.00 89.12 80 ARG A CA 1
ATOM 630 C C . ARG A 1 80 ? 0.595 1.284 10.109 1.00 89.12 80 ARG A C 1
ATOM 632 O O . ARG A 1 80 ? -0.234 1.403 11.000 1.00 89.12 80 ARG A O 1
ATOM 639 N N . LEU A 1 81 ? 0.367 0.554 9.013 1.00 88.81 81 LEU A N 1
ATOM 640 C CA . LEU A 1 81 ? -0.871 -0.209 8.808 1.00 88.81 81 LEU A CA 1
ATOM 641 C C . LEU A 1 81 ? -1.096 -1.277 9.885 1.00 88.81 81 LEU A C 1
ATOM 643 O O . LEU A 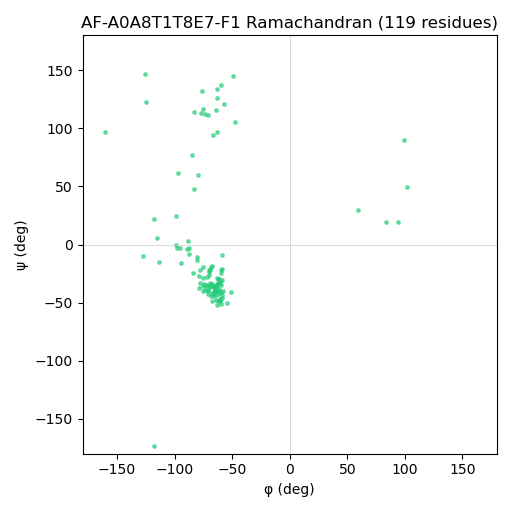1 81 ? -2.243 -1.589 10.194 1.00 88.81 81 LEU A O 1
ATOM 647 N N . LYS A 1 82 ? -0.029 -1.865 10.439 1.00 86.62 82 LYS A N 1
ATOM 648 C CA . LYS A 1 82 ? -0.144 -2.823 11.550 1.00 86.62 82 LYS A CA 1
ATOM 649 C C . LYS A 1 82 ? -0.549 -2.113 12.845 1.00 86.62 82 LYS A C 1
ATOM 651 O O . LYS A 1 82 ? -1.431 -2.599 13.538 1.00 86.62 82 LYS A O 1
ATOM 656 N N . GLU A 1 83 ? 0.044 -0.954 13.124 1.00 83.31 83 GLU A N 1
ATOM 657 C CA . GLU A 1 83 ? -0.235 -0.161 14.333 1.00 83.31 83 GLU A CA 1
ATOM 658 C C . GLU A 1 83 ? -1.661 0.426 14.348 1.00 83.31 83 GLU A C 1
ATOM 660 O O . GLU A 1 83 ? -2.298 0.518 15.402 1.00 83.31 83 GLU A O 1
ATOM 665 N N . GLU A 1 84 ? -2.182 0.821 13.181 1.00 73.06 84 GLU A N 1
ATOM 666 C CA . GLU A 1 84 ? -3.519 1.421 13.043 1.00 73.06 84 GLU A CA 1
ATOM 667 C C . GLU A 1 84 ? -4.647 0.407 13.320 1.00 73.06 84 GLU A C 1
ATOM 669 O O . GLU A 1 84 ? -5.673 0.744 13.914 1.00 73.06 84 GLU A O 1
ATOM 674 N N . ASP A 1 85 ? -4.422 -0.864 12.978 1.00 68.19 85 ASP A N 1
ATOM 675 C CA . ASP A 1 85 ? -5.353 -1.968 13.239 1.00 68.19 85 ASP A CA 1
ATOM 676 C C . ASP A 1 85 ? -5.525 -2.232 14.745 1.00 68.19 85 ASP A C 1
ATOM 678 O O . ASP A 1 85 ? -6.636 -2.425 15.244 1.00 68.19 85 ASP A O 1
ATOM 682 N N . GLU A 1 86 ? -4.420 -2.172 15.495 1.00 62.38 86 GLU A N 1
ATOM 683 C CA . GLU A 1 86 ? -4.412 -2.382 16.946 1.00 62.38 86 GLU A CA 1
ATOM 684 C C . GLU A 1 86 ? -5.037 -1.200 17.703 1.00 62.38 86 GLU A C 1
ATOM 686 O O . GLU A 1 86 ? -5.738 -1.384 18.703 1.00 62.38 86 GLU A O 1
ATOM 691 N N . THR A 1 87 ? -4.841 0.027 17.213 1.00 58.28 87 THR A N 1
ATOM 692 C CA . THR A 1 87 ? -5.416 1.232 17.831 1.00 58.28 87 THR A CA 1
ATOM 693 C C . THR A 1 87 ? -6.912 1.389 17.557 1.00 58.28 87 THR A C 1
ATOM 695 O O . THR A 1 87 ? -7.645 1.789 18.464 1.00 58.28 87 THR A O 1
ATOM 698 N N . ALA A 1 88 ? -7.406 1.016 16.373 1.00 56.69 88 ALA A N 1
ATOM 699 C CA . ALA A 1 88 ? -8.843 1.004 16.087 1.00 56.69 88 ALA A CA 1
ATOM 700 C C . ALA A 1 88 ? -9.603 -0.022 16.952 1.00 56.69 88 ALA A C 1
ATOM 702 O O . ALA A 1 88 ? -10.689 0.274 17.459 1.00 56.69 88 ALA A O 1
ATOM 703 N N . ALA A 1 89 ? -9.009 -1.195 17.199 1.00 56.38 89 ALA A N 1
ATOM 704 C CA . ALA A 1 89 ? -9.578 -2.205 18.091 1.00 56.38 89 ALA A CA 1
ATOM 705 C C . ALA A 1 89 ? -9.599 -1.751 19.567 1.00 56.38 89 ALA A C 1
ATOM 707 O O . ALA A 1 89 ? -10.548 -2.053 20.292 1.00 56.38 89 ALA A O 1
ATOM 708 N N . GLY A 1 90 ? -8.602 -0.976 20.009 1.00 53.84 90 GLY A N 1
ATOM 709 C CA . GLY A 1 90 ? -8.532 -0.437 21.375 1.00 53.84 90 GLY A CA 1
ATOM 710 C C . GLY A 1 90 ? -9.561 0.658 21.695 1.00 53.84 90 GLY A C 1
ATOM 711 O O . GLY A 1 90 ? -9.888 0.867 22.862 1.00 53.84 90 GLY A O 1
ATOM 712 N N . LEU A 1 91 ? -10.104 1.338 20.679 1.00 55.47 91 LEU A N 1
ATOM 713 C CA . LEU A 1 91 ? -11.076 2.430 20.847 1.00 55.47 91 LEU A CA 1
ATOM 714 C C . LEU A 1 91 ? -12.539 1.975 20.753 1.00 55.47 91 LEU A C 1
ATOM 716 O O . LEU A 1 91 ? -13.433 2.685 21.212 1.00 55.47 91 LEU A O 1
ATOM 720 N N . TYR A 1 92 ? -12.804 0.778 20.223 1.00 55.97 92 TYR A N 1
ATOM 721 C CA . TYR A 1 92 ? -14.164 0.227 20.178 1.00 55.97 92 TYR A CA 1
ATOM 722 C C . TYR A 1 92 ? -14.711 -0.115 21.581 1.00 55.97 92 TYR A C 1
ATOM 724 O O . TYR A 1 92 ? -15.924 -0.179 21.766 1.00 55.97 92 TYR A O 1
ATOM 732 N N . PHE A 1 93 ? -13.846 -0.251 22.593 1.00 48.75 93 PHE A N 1
ATOM 733 C CA . PHE A 1 93 ? -14.262 -0.539 23.968 1.00 48.75 93 PHE A CA 1
ATOM 734 C C . PHE A 1 93 ? -14.755 0.696 24.757 1.00 48.75 93 PHE A C 1
ATOM 736 O O . PHE A 1 93 ? -15.323 0.531 25.832 1.00 48.75 93 PHE A O 1
ATOM 743 N N . THR A 1 94 ? -14.581 1.931 24.262 1.00 58.78 94 THR A N 1
ATOM 744 C CA . THR A 1 94 ? -14.908 3.155 25.032 1.00 58.78 94 THR A CA 1
ATOM 745 C C . THR A 1 94 ? -16.038 4.013 24.468 1.00 58.78 94 THR A C 1
ATOM 747 O O . THR A 1 94 ? -16.345 5.054 25.049 1.00 58.78 94 THR A O 1
ATOM 750 N N . LEU A 1 95 ?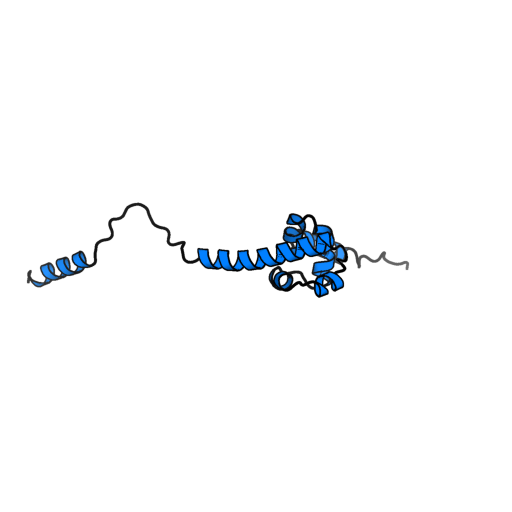 -16.738 3.581 23.414 1.00 49.56 95 LEU A N 1
ATOM 751 C CA . LEU A 1 95 ? -18.009 4.207 23.029 1.00 49.56 95 LEU A CA 1
ATOM 752 C C . LEU A 1 95 ? -19.161 3.696 23.906 1.00 49.56 95 LEU A C 1
ATOM 754 O O . LEU A 1 95 ? -20.147 3.154 23.413 1.00 49.56 95 LEU A O 1
ATOM 758 N N . GLU A 1 96 ? -19.055 3.915 25.216 1.00 51.75 96 GLU A N 1
ATOM 759 C CA . GLU A 1 96 ? -20.247 4.091 26.036 1.00 51.75 96 GLU A CA 1
ATOM 760 C C . GLU A 1 96 ? -20.656 5.567 25.900 1.00 51.75 96 GLU A C 1
ATOM 762 O O . GLU A 1 96 ? -19.886 6.451 26.294 1.00 51.75 96 GLU A O 1
ATOM 767 N N . PRO A 1 97 ? -21.813 5.892 25.292 1.00 46.03 97 PRO A N 1
ATOM 768 C CA . PRO A 1 97 ? -22.279 7.266 25.218 1.00 46.03 97 PRO A CA 1
ATOM 769 C C . PRO A 1 97 ? -22.621 7.728 26.636 1.00 46.03 97 PRO A C 1
ATOM 771 O O . PRO A 1 97 ? -23.721 7.495 27.133 1.00 46.03 97 PRO A O 1
ATOM 774 N N . GLN A 1 98 ? -21.664 8.381 27.297 1.00 43.25 98 GLN A N 1
ATOM 775 C CA . GLN A 1 98 ? -21.896 9.062 28.563 1.00 43.25 98 GLN A CA 1
ATOM 776 C C . GLN A 1 98 ? -22.909 10.183 28.325 1.00 43.25 98 GLN A C 1
ATOM 778 O O . GLN A 1 98 ? -22.579 11.271 27.849 1.00 43.25 98 GLN A O 1
ATOM 783 N N . GLN A 1 99 ? -24.176 9.885 28.612 1.00 35.94 99 GLN A N 1
ATOM 784 C CA . GLN A 1 99 ? -25.242 10.870 28.595 1.00 35.94 99 GLN A CA 1
ATOM 785 C C . GLN A 1 99 ? -24.973 11.939 29.667 1.00 35.94 99 GLN A C 1
ATOM 787 O O . GLN A 1 99 ? -24.644 11.606 30.810 1.00 35.94 99 GLN A O 1
ATOM 792 N N . PRO A 1 100 ? -25.122 13.231 29.331 1.00 49.28 100 PRO A N 1
ATOM 793 C CA . PRO A 1 100 ? -24.940 14.310 30.281 1.00 49.28 100 PRO A CA 1
ATOM 794 C C . PRO A 1 100 ? -26.174 14.403 31.191 1.00 49.28 100 PRO A C 1
ATOM 796 O O . PRO A 1 100 ? -27.250 14.786 30.744 1.00 49.28 100 PRO A O 1
ATOM 799 N N . GLY A 1 101 ? -26.015 14.103 32.483 1.00 44.88 101 GLY A N 1
ATOM 800 C CA . GLY A 1 101 ? -26.891 14.667 33.519 1.00 44.88 101 GLY A CA 1
ATOM 801 C C . GLY A 1 101 ? -28.011 13.800 34.104 1.00 44.88 101 GLY A C 1
ATOM 802 O O . GLY A 1 101 ? -29.114 14.305 34.292 1.00 44.88 101 GLY A O 1
ATOM 803 N N . SER A 1 102 ? -27.738 12.567 34.530 1.00 38.97 102 SER A N 1
ATOM 804 C CA . SER A 1 102 ? -28.617 11.865 35.484 1.00 38.97 102 SER A CA 1
ATOM 805 C C . SER A 1 102 ? -27.826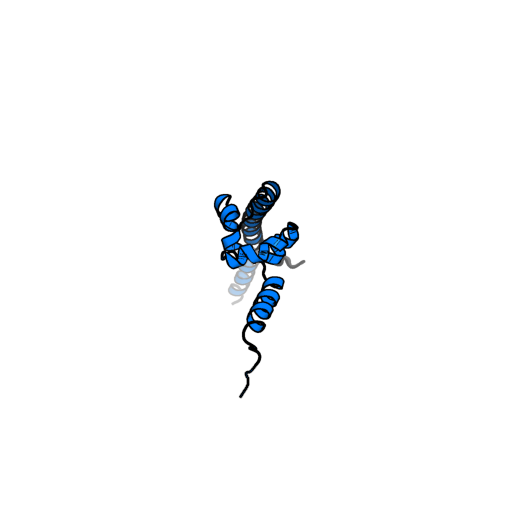 11.403 36.714 1.00 38.97 102 SER A C 1
ATOM 807 O O . SER A 1 102 ? -26.851 10.669 36.543 1.00 38.97 102 SER A O 1
ATOM 809 N N . PRO A 1 103 ? -28.198 11.803 37.949 1.00 45.34 103 PRO A N 1
ATOM 810 C CA . PRO A 1 103 ? -27.594 11.239 39.149 1.00 45.34 103 PRO A CA 1
ATOM 811 C C . PRO A 1 103 ? -27.943 9.750 39.197 1.00 45.34 103 PRO A C 1
ATOM 813 O O . PRO A 1 103 ? -29.113 9.379 39.265 1.00 45.34 103 PRO A O 1
ATOM 816 N N . SER A 1 104 ? -26.919 8.903 39.108 1.00 43.34 104 SER A N 1
ATOM 817 C CA . SER A 1 104 ? -27.052 7.461 39.298 1.00 43.34 104 SER A CA 1
ATOM 818 C C . SER A 1 104 ? -27.650 7.206 40.688 1.00 43.34 104 SER A C 1
ATOM 820 O O . SER A 1 104 ? -27.057 7.662 41.672 1.00 43.34 104 SER A O 1
ATOM 822 N N . PRO A 1 105 ? -28.812 6.541 40.822 1.00 46.22 105 PRO A N 1
ATOM 823 C CA . PRO A 1 105 ? -29.275 6.124 42.130 1.00 46.22 105 PRO A CA 1
ATOM 824 C C . PRO A 1 105 ? -28.369 4.981 42.589 1.00 46.22 105 PRO A C 1
ATOM 826 O O . PRO A 1 105 ? -28.371 3.890 42.018 1.00 46.22 105 PRO A O 1
ATOM 829 N N . SER A 1 106 ? -27.562 5.253 43.613 1.00 48.25 106 SER A N 1
ATOM 830 C CA . SER A 1 106 ? -26.766 4.255 44.319 1.00 48.25 106 SER A CA 1
ATOM 831 C C . SER A 1 106 ? -27.641 3.049 44.704 1.00 48.25 106 SER A C 1
ATOM 833 O O . SER A 1 106 ? -28.801 3.243 45.088 1.00 48.25 106 SER A O 1
ATOM 835 N N . PRO A 1 107 ? -27.107 1.812 44.685 1.00 54.34 107 PRO A N 1
ATOM 836 C CA . PRO A 1 107 ? -27.848 0.596 45.050 1.00 54.34 107 PRO A CA 1
ATOM 837 C C . PRO A 1 107 ? -28.414 0.604 46.487 1.00 54.34 107 PRO A C 1
ATOM 839 O O . PRO A 1 107 ? -29.229 -0.247 46.833 1.00 54.34 107 PRO A O 1
ATOM 842 N N . GLU A 1 108 ? -28.048 1.589 47.309 1.00 53.75 108 GLU A N 1
ATOM 843 C CA . GLU A 1 108 ? -28.604 1.829 48.644 1.00 53.75 108 GLU A CA 1
ATOM 844 C C . GLU A 1 108 ? -30.058 2.341 48.631 1.00 53.75 108 GLU A C 1
ATOM 846 O O . GLU A 1 108 ? -30.787 2.106 49.591 1.00 53.75 108 GLU A O 1
ATOM 851 N N . ILE A 1 109 ? -30.528 2.975 47.546 1.00 57.47 109 ILE A N 1
ATOM 852 C CA . ILE A 1 109 ? -31.907 3.504 47.461 1.00 57.47 109 ILE A CA 1
ATOM 853 C C . ILE A 1 109 ? -32.934 2.396 47.169 1.00 57.47 109 ILE A C 1
ATOM 855 O O . ILE A 1 109 ? -34.096 2.483 47.564 1.00 57.47 109 ILE A O 1
ATOM 859 N N . TYR A 1 110 ? -32.518 1.316 46.505 1.00 56.75 110 TYR A N 1
ATOM 860 C CA . TYR A 1 110 ? -33.414 0.195 46.205 1.00 56.75 110 TYR A CA 1
ATOM 861 C C . TYR A 1 110 ? -33.702 -0.653 47.450 1.00 56.75 110 TYR A C 1
ATOM 863 O O . TYR A 1 110 ? -34.809 -1.160 47.632 1.00 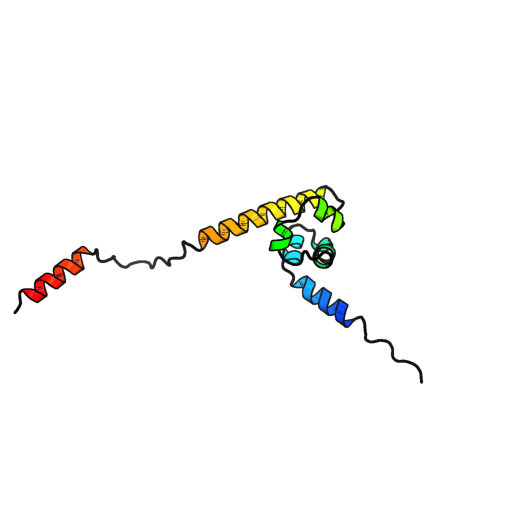56.75 110 TYR A O 1
ATOM 871 N N . ALA A 1 111 ? -32.711 -0.767 48.336 1.00 57.31 111 ALA A N 1
ATOM 872 C CA . ALA A 1 111 ? -32.856 -1.481 49.595 1.00 57.31 111 ALA A CA 1
ATOM 873 C C . ALA A 1 111 ? -33.804 -0.758 50.565 1.00 57.31 111 ALA A C 1
ATOM 875 O O . ALA A 1 111 ? -34.560 -1.422 51.266 1.00 57.31 111 ALA A O 1
ATOM 876 N N . SER A 1 112 ? -33.821 0.580 50.582 1.00 55.69 112 SER A N 1
ATOM 877 C CA . SER A 1 112 ? -34.702 1.338 51.479 1.00 55.69 112 SER A CA 1
ATOM 878 C C . SER A 1 112 ? -36.173 1.307 51.048 1.00 55.69 112 SER A C 1
ATOM 880 O O . SER A 1 112 ? -37.041 1.121 51.896 1.00 55.69 112 SER A O 1
ATOM 882 N N . HIS A 1 113 ? -36.481 1.376 49.747 1.00 58.84 113 HIS A N 1
ATOM 883 C CA . HIS A 1 113 ? -37.880 1.411 49.288 1.00 58.84 113 HIS A CA 1
ATOM 884 C C . HIS A 1 113 ? -38.619 0.066 49.432 1.00 58.84 113 HIS A C 1
ATOM 886 O O . HIS A 1 113 ? -39.835 0.039 49.623 1.00 58.84 113 HIS A O 1
ATOM 892 N N . LEU A 1 114 ? -37.900 -1.063 49.384 1.00 58.78 114 LEU A N 1
ATOM 893 C CA . LEU A 1 114 ? -38.493 -2.387 49.619 1.00 58.78 114 LEU A CA 1
ATOM 894 C C . LEU A 1 114 ? -38.776 -2.668 51.103 1.00 58.78 114 LEU A C 1
ATOM 896 O O . LEU A 1 114 ? -39.599 -3.531 51.409 1.00 58.78 114 LEU A O 1
ATOM 900 N N . VAL A 1 115 ? -38.129 -1.936 52.015 1.00 59.06 115 VAL A N 1
ATOM 901 C CA . VAL A 1 115 ? -38.330 -2.078 53.463 1.00 59.06 115 VAL A CA 1
ATOM 902 C C . VAL A 1 115 ? -39.619 -1.376 53.916 1.00 59.06 115 VAL A C 1
ATOM 904 O O . VAL A 1 115 ? -40.379 -1.934 54.700 1.00 59.06 115 VAL A O 1
ATOM 907 N N . GLU A 1 116 ? -39.962 -0.220 53.341 1.00 59.47 116 GLU A N 1
ATOM 908 C CA . GLU A 1 116 ? -41.210 0.490 53.682 1.00 59.47 116 GLU A CA 1
ATOM 909 C C . GLU A 1 116 ? -42.483 -0.212 53.184 1.00 59.47 116 GLU A C 1
ATOM 911 O O . GLU A 1 116 ? -43.546 -0.070 53.790 1.00 59.47 116 GLU A O 1
ATOM 916 N N . GLN A 1 117 ? -42.404 -1.007 52.111 1.00 51.72 117 GLN A N 1
ATOM 917 C CA . GLN A 1 117 ? -43.575 -1.725 51.592 1.00 51.72 117 GLN A CA 1
ATOM 918 C C . GLN A 1 117 ? -43.942 -2.983 52.386 1.00 51.72 117 GLN A C 1
ATOM 920 O O . GLN A 1 117 ? -45.098 -3.407 52.306 1.00 51.72 117 GLN A O 1
ATOM 925 N N . TYR A 1 118 ? -43.016 -3.586 53.143 1.00 55.19 118 TYR A N 1
ATOM 926 C CA . TYR A 1 118 ? -43.353 -4.761 53.956 1.00 55.19 118 TYR A CA 1
ATOM 927 C C . TYR A 1 118 ? -43.967 -4.385 55.309 1.00 55.19 118 TYR A C 1
ATOM 929 O O . TYR A 1 118 ? -44.692 -5.197 55.876 1.00 55.19 118 TYR A O 1
ATOM 937 N N . GLU A 1 119 ? -43.697 -3.185 55.832 1.00 52.34 119 GLU A N 1
ATOM 938 C CA . GLU A 1 119 ? -44.134 -2.794 57.182 1.00 52.34 119 GLU A CA 1
ATOM 939 C C . GLU A 1 119 ? -45.535 -2.149 57.211 1.00 52.34 119 GLU A C 1
ATOM 941 O O . GLU A 1 119 ? -46.086 -1.882 58.275 1.00 52.34 119 GLU A O 1
ATOM 946 N N . ALA A 1 120 ? -46.154 -1.943 56.042 1.00 55.53 120 ALA A N 1
ATOM 947 C CA . ALA A 1 120 ? -47.469 -1.317 55.900 1.00 55.53 120 ALA A CA 1
ATOM 948 C C . ALA A 1 120 ? -48.645 -2.305 55.721 1.00 55.53 120 ALA A C 1
ATOM 950 O O . ALA A 1 120 ? -49.678 -1.921 55.160 1.00 55.53 120 ALA A O 1
ATOM 951 N N . LYS A 1 121 ? -48.539 -3.564 56.171 1.00 44.12 121 LYS A N 1
ATOM 952 C CA . LYS A 1 121 ? -49.685 -4.489 56.139 1.00 44.12 121 LYS A CA 1
ATOM 953 C C . LYS A 1 121 ? -49.790 -5.425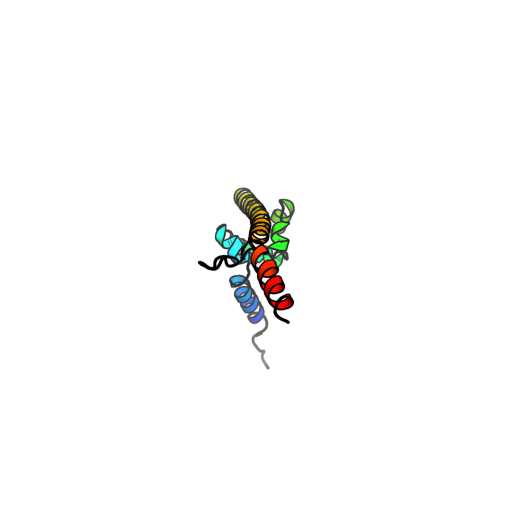 57.333 1.00 44.12 121 LYS A C 1
ATOM 955 O O . LYS A 1 121 ? -48.776 -6.064 57.673 1.00 44.12 121 LYS A O 1
#

Radius of gyration: 28.9 Å; Cα contacts (8 Å, |Δi|>4): 60; chains: 1; bounding box: 65×27×103 Å

InterPro domains:
  IPR001660 Sterile alpha motif domain [PF00536] (23-82)
  IPR001660 Sterile alpha motif domain [PS50105] (25-84)
  IPR001660 Sterile alpha motif domain [SM00454] (17-84)
  IPR013761 Sterile alpha motif/pointed domain superfamily [G3DSA:1.10.150.50] (17-85)
  IPR013761 Sterile alpha motif/pointed domain superfamily [SSF47769] (19-84)
  IPR051725 SAM and SH3 domain-containing protein [PTHR12301] (22-102)

Foldseek 3Di:
DDDDDDPDPPVVVVVVVVVLVVQPVLVLCVVLVNSVLSVLCVVLVNRDLVVLLVDDPVNCVSSPVPDPVVRVSSVVSSVVSVVVVVVVVVCVVPPPPPDPDDDDDDPVVVVVVVVVVVVPD

Nearest PDB structures (foldseek):
  5zrz-assembly1_B  TM=9.847E-01  e=8.176E-07  Mus musculus
  2qkq-assembly2_B  TM=9.820E-01  e=4.767E-03  Homo sapiens
  8j1i-assembly1_H  TM=9.779E-01  e=1.282E-02  Mus musculus
  7kjb-assembly1_A  TM=9.546E-01  e=9.042E-03  Homo sapiens
  5zrx-assembly2_B  TM=7.534E-01  e=4.003E-03  Mus musculus

Solvent-accessible surface area (backbone atoms only — not comparable to full-atom values): 7454 Å² total; per-residue (Å²): 144,82,82,81,82,81,90,77,65,64,64,63,55,50,52,49,55,61,51,45,79,70,30,66,38,29,58,54,29,43,77,70,74,44,41,86,47,34,64,40,33,41,76,71,68,39,60,43,64,77,54,44,56,68,58,46,77,68,51,35,52,75,53,61,51,78,49,68,71,57,46,51,54,50,47,56,48,30,53,50,56,54,54,50,55,56,53,56,62,65,53,68,78,63,77,67,84,81,73,90,85,71,87,77,80,56,79,68,60,62,59,53,60,60,53,60,67,64,74,75,115

pLDDT: mean 72.56, std 18.92, range [35.94, 94.06]

Organism: Chelydra serpentina (NCBI:txid8475)

Secondary structure (DSSP, 8-state):
-------SSHHHHHHHHHHHTT-HHHHHHHHTT-GGGHHHHHHTT--SHHHHTT--HHHHHHHT---HHHHHHHHHHHHHHHHHHHHHHHHTT------S------THHHHHHHHHHHTT-